Protein AF-A0A4Z0R0G5-F1 (afdb_monomer_lite)

pLDDT: mean 85.45, std 10.04, range [56.31, 92.94]

Foldseek 3Di:
DCVVFFPDWDDPDVQWIWTQGPVRDIDIGHDDD

Sequence (33 aa):
MYNALVEKIEVLTPAHFVFELKSGMRVVEEIEE

Structure (mmCIF, N/CA/C/O backbone):
data_AF-A0A4Z0R0G5-F1
#
_entry.id   AF-A0A4Z0R0G5-F1
#
loop_
_atom_site.group_PDB
_atom_site.id
_atom_site.type_symbol
_atom_site.label_atom_id
_atom_site.label_alt_id
_atom_site.label_comp_id
_atom_site.label_asym_id
_atom_site.label_entity_id
_atom_site.label_seq_id
_atom_site.pdbx_PDB_ins_code
_atom_site.Cartn_x
_atom_site.Cartn_y
_atom_site.Cartn_z
_atom_site.occupancy
_atom_site.B_iso_or_equiv
_atom_site.auth_seq_id
_atom_site.auth_comp_id
_atom_site.auth_asym_id
_atom_site.auth_atom_id
_atom_site.pdbx_PDB_model_num
ATOM 1 N N . MET A 1 1 ? -2.307 9.765 -2.863 1.00 56.31 1 MET A N 1
ATOM 2 C CA . MET A 1 1 ? -2.845 10.326 -1.598 1.00 56.31 1 MET A CA 1
ATOM 3 C C . MET A 1 1 ? -2.981 9.264 -0.488 1.00 56.31 1 MET A C 1
ATOM 5 O O . MET A 1 1 ? -3.711 9.492 0.465 1.00 56.31 1 MET A O 1
ATOM 9 N N . TYR A 1 2 ? -2.252 8.137 -0.557 1.00 58.22 2 TYR A N 1
ATOM 10 C CA . TYR A 1 2 ? -2.368 7.025 0.406 1.00 58.22 2 TYR A CA 1
ATOM 11 C C . TYR A 1 2 ? -1.277 7.020 1.496 1.00 58.22 2 TYR A C 1
ATOM 13 O O . TYR A 1 2 ? -1.442 6.374 2.524 1.00 58.22 2 TYR A O 1
ATOM 21 N N . ASN A 1 3 ? -0.204 7.802 1.335 1.00 63.38 3 ASN A N 1
ATOM 22 C CA . ASN A 1 3 ? 1.010 7.723 2.165 1.00 63.38 3 ASN A CA 1
ATOM 23 C C . ASN A 1 3 ? 0.791 7.982 3.669 1.00 63.38 3 ASN A C 1
ATOM 25 O O . ASN A 1 3 ? 1.576 7.511 4.480 1.00 63.38 3 ASN A O 1
ATOM 29 N N . ALA A 1 4 ? -0.256 8.713 4.066 1.00 77.50 4 ALA A N 1
ATOM 30 C CA . ALA A 1 4 ? -0.553 8.963 5.483 1.00 77.50 4 ALA A CA 1
ATOM 31 C C . ALA A 1 4 ? -1.265 7.781 6.181 1.00 77.50 4 ALA A C 1
ATOM 33 O 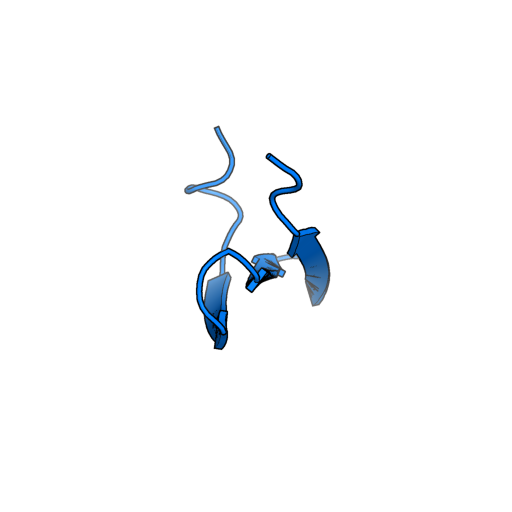O . ALA A 1 4 ? -1.262 7.694 7.415 1.00 77.50 4 ALA A O 1
ATOM 34 N N . LEU A 1 5 ? -1.875 6.892 5.388 1.00 87.31 5 LEU A N 1
ATOM 35 C CA . LEU A 1 5 ? -2.704 5.771 5.838 1.00 87.31 5 LEU A CA 1
ATOM 36 C C . LEU A 1 5 ? -1.972 4.428 5.793 1.00 87.31 5 LEU A C 1
ATOM 38 O O . LEU A 1 5 ? -2.430 3.483 6.430 1.00 87.31 5 LEU A O 1
ATOM 42 N N . VAL A 1 6 ? -0.866 4.347 5.054 1.00 90.44 6 VAL A N 1
ATOM 43 C CA . VAL A 1 6 ? -0.052 3.136 4.927 1.00 90.44 6 VAL A CA 1
ATOM 44 C C . VAL A 1 6 ? 0.836 2.984 6.159 1.00 90.44 6 VAL A C 1
ATOM 46 O O . VAL A 1 6 ? 1.526 3.918 6.563 1.00 90.44 6 VAL A O 1
ATOM 49 N N . GLU A 1 7 ? 0.796 1.799 6.748 1.00 92.75 7 GLU A N 1
ATOM 50 C CA . GLU A 1 7 ? 1.672 1.356 7.831 1.00 92.75 7 GLU A CA 1
ATOM 51 C C . GLU A 1 7 ? 2.879 0.596 7.269 1.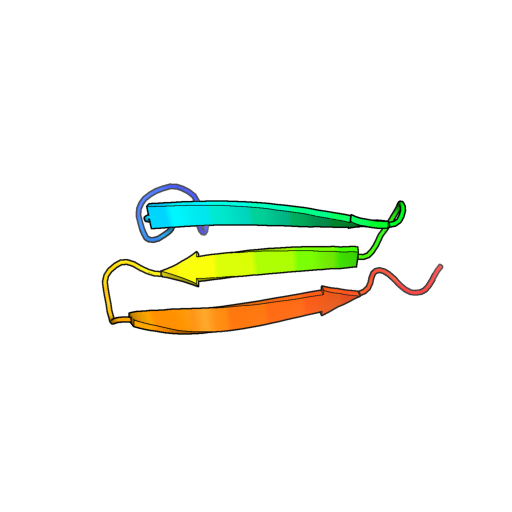00 92.75 7 GLU A C 1
ATOM 53 O O . GLU A 1 7 ? 4.013 0.820 7.688 1.00 92.75 7 GLU A O 1
ATOM 58 N N . LYS A 1 8 ? 2.652 -0.270 6.272 1.00 91.31 8 LYS A N 1
ATOM 59 C CA . LYS A 1 8 ? 3.697 -1.088 5.649 1.00 91.31 8 LYS A CA 1
ATOM 60 C C . LYS A 1 8 ? 3.456 -1.263 4.153 1.00 91.31 8 LYS A C 1
ATOM 62 O O . LYS A 1 8 ? 2.316 -1.325 3.699 1.00 91.31 8 LYS A O 1
ATOM 67 N N . ILE A 1 9 ? 4.550 -1.372 3.403 1.00 90.88 9 ILE A N 1
ATOM 68 C CA . ILE A 1 9 ? 4.546 -1.730 1.983 1.00 90.88 9 ILE A CA 1
ATOM 69 C C . ILE A 1 9 ? 5.354 -3.012 1.812 1.00 90.88 9 ILE A C 1
ATOM 71 O O . ILE A 1 9 ? 6.492 -3.095 2.276 1.00 90.88 9 ILE A O 1
ATOM 75 N N . GLU A 1 10 ? 4.774 -3.994 1.131 1.00 92.94 10 GLU A N 1
ATOM 76 C CA . GLU A 1 10 ? 5.461 -5.195 0.666 1.00 92.94 10 GLU A CA 1
ATOM 77 C C . GLU A 1 10 ? 5.466 -5.210 -0.864 1.00 92.94 10 GLU A C 1
ATOM 79 O O . GLU A 1 10 ? 4.434 -5.024 -1.507 1.00 92.94 10 GLU A O 1
ATOM 84 N N . VAL A 1 11 ? 6.645 -5.417 -1.452 1.00 91.56 11 VAL A N 1
ATOM 85 C CA . VAL A 1 11 ? 6.814 -5.554 -2.903 1.00 91.56 11 VAL A CA 1
ATOM 86 C C . VAL A 1 11 ? 7.031 -7.031 -3.191 1.00 91.56 11 VAL A C 1
ATOM 88 O O . VAL A 1 11 ? 8.049 -7.586 -2.778 1.00 91.56 11 VAL A O 1
ATOM 91 N N . LEU A 1 12 ? 6.071 -7.674 -3.858 1.00 90.06 12 LEU A N 1
ATOM 92 C CA . LEU A 1 12 ? 6.146 -9.112 -4.144 1.00 90.06 12 LEU A CA 1
ATOM 93 C C . LEU A 1 12 ? 6.889 -9.375 -5.453 1.00 90.06 12 LEU A C 1
ATOM 95 O O . LEU A 1 12 ? 7.800 -10.197 -5.510 1.00 90.06 12 LEU A O 1
ATOM 99 N N . THR A 1 13 ? 6.511 -8.649 -6.501 1.00 89.56 13 THR A N 1
ATOM 100 C CA . THR A 1 13 ? 7.131 -8.684 -7.829 1.00 89.56 13 THR A CA 1
ATOM 101 C C . THR A 1 13 ? 7.073 -7.278 -8.437 1.00 89.56 13 THR A C 1
ATOM 103 O O . THR A 1 13 ? 6.359 -6.420 -7.907 1.00 89.56 13 THR A O 1
ATOM 106 N N . PRO A 1 14 ? 7.828 -6.980 -9.511 1.00 90.31 14 PRO A N 1
ATOM 107 C CA . PRO A 1 14 ? 7.629 -5.737 -10.250 1.00 90.31 14 PRO A CA 1
ATOM 108 C C . PRO A 1 14 ? 6.146 -5.568 -10.610 1.00 90.31 14 PRO A C 1
ATOM 110 O O . PRO A 1 14 ? 5.519 -6.535 -11.025 1.00 90.31 14 PRO A O 1
ATOM 113 N N . ALA A 1 15 ? 5.603 -4.363 -10.422 1.00 87.50 15 ALA A N 1
ATOM 114 C CA . ALA A 1 15 ? 4.184 -4.037 -10.624 1.00 87.50 15 ALA A CA 1
ATOM 115 C C . ALA A 1 15 ? 3.171 -4.682 -9.651 1.00 87.50 15 ALA A C 1
ATOM 117 O O . ALA A 1 15 ? 1.983 -4.403 -9.782 1.00 87.50 15 ALA A O 1
ATOM 118 N N . HIS A 1 16 ? 3.607 -5.455 -8.648 1.00 90.31 16 HIS A N 1
ATOM 119 C CA . HIS A 1 16 ? 2.728 -6.024 -7.621 1.00 90.31 16 HIS A CA 1
ATOM 120 C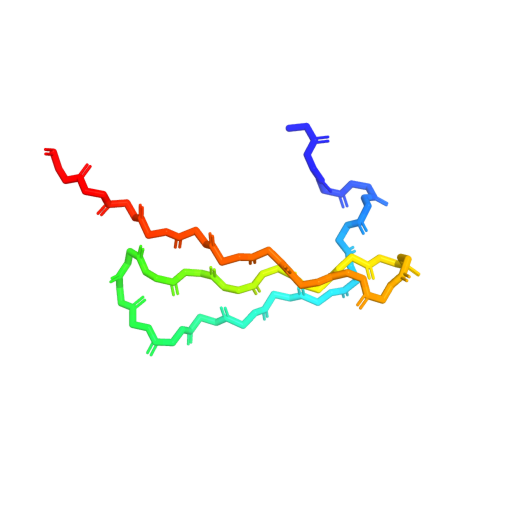 C . HIS A 1 16 ? 3.103 -5.498 -6.231 1.00 90.31 16 HIS A C 1
ATOM 122 O O . HIS A 1 16 ? 4.107 -5.907 -5.629 1.00 90.31 16 HIS A O 1
ATOM 128 N N . PHE A 1 17 ? 2.249 -4.629 -5.696 1.00 91.38 17 PHE A N 1
ATOM 129 C CA . PHE A 1 17 ? 2.432 -3.971 -4.409 1.00 91.38 17 PHE A CA 1
ATOM 130 C C . PHE A 1 17 ? 1.322 -4.354 -3.436 1.00 91.38 17 PHE A C 1
ATOM 132 O O . PHE A 1 17 ? 0.142 -4.353 -3.777 1.00 91.38 17 PHE A O 1
ATOM 139 N N . VAL A 1 18 ? 1.699 -4.644 -2.194 1.00 91.88 18 VAL A N 1
ATOM 140 C CA . VAL A 1 18 ? 0.754 -4.853 -1.099 1.00 91.88 18 VAL A CA 1
ATOM 141 C C . VAL A 1 18 ? 0.939 -3.740 -0.079 1.00 91.88 18 VAL A C 1
ATOM 143 O O . VAL A 1 18 ? 2.012 -3.579 0.506 1.00 91.88 18 VAL A O 1
ATOM 146 N N . PHE A 1 19 ? -0.125 -2.979 0.151 1.00 92.50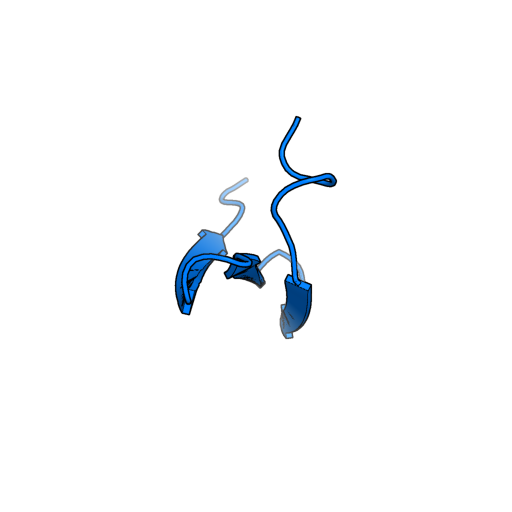 19 PHE A N 1
ATOM 147 C CA . PHE A 1 19 ? -0.179 -1.916 1.143 1.00 92.50 19 PHE A CA 1
ATOM 148 C C . PHE A 1 19 ? -0.967 -2.391 2.357 1.00 92.50 19 PHE A C 1
ATOM 150 O O . PHE A 1 19 ? -2.155 -2.708 2.266 1.00 92.50 19 PHE A O 1
ATOM 157 N N . GLU A 1 20 ? -0.319 -2.407 3.514 1.00 92.94 20 GLU A N 1
ATOM 158 C CA . GLU A 1 20 ? -0.991 -2.572 4.795 1.00 92.94 20 GLU A CA 1
ATOM 159 C C . GLU A 1 20 ? -1.328 -1.191 5.344 1.00 92.94 20 GLU A C 1
ATOM 161 O O . GLU A 1 20 ? -0.449 -0.350 5.542 1.00 92.94 20 GLU A O 1
ATOM 166 N N . LEU A 1 21 ? -2.614 -0.938 5.553 1.00 91.88 21 LEU A N 1
ATOM 167 C CA . LEU A 1 21 ? -3.103 0.313 6.110 1.00 91.88 21 LEU A CA 1
ATOM 168 C C . LEU A 1 21 ? -3.116 0.246 7.638 1.00 91.88 21 LEU A C 1
ATOM 170 O O . LEU A 1 21 ? -3.302 -0.815 8.227 1.00 91.88 21 LEU A O 1
ATOM 174 N N . LYS A 1 22 ? -3.047 1.407 8.292 1.00 89.19 22 LYS A N 1
ATOM 175 C CA . LYS A 1 22 ? -3.145 1.548 9.759 1.00 89.19 22 LYS A CA 1
ATOM 176 C C . LYS A 1 22 ? -4.431 0.979 10.360 1.00 89.19 22 LYS A C 1
ATOM 178 O O . LYS A 1 22 ? -4.482 0.689 11.549 1.00 89.19 22 LYS A O 1
ATOM 183 N N . SER A 1 23 ? -5.474 0.823 9.547 1.00 89.69 23 SER A N 1
ATOM 184 C CA . SER A 1 23 ? -6.728 0.171 9.934 1.00 89.69 23 SER A CA 1
ATOM 185 C C . SER A 1 23 ? -6.637 -1.361 9.989 1.00 89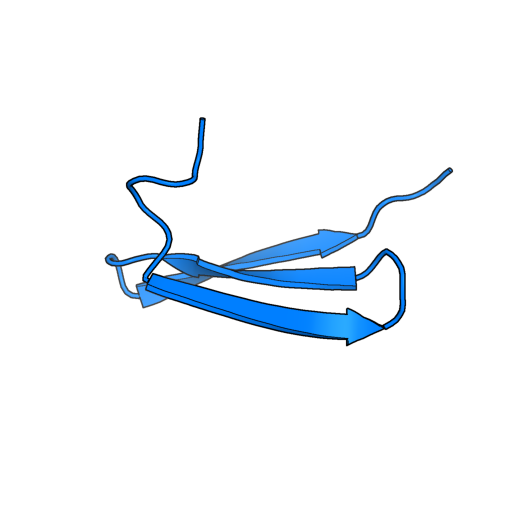.69 23 SER A C 1
ATOM 187 O O . SER A 1 23 ? -7.619 -2.004 10.350 1.00 89.69 23 SER A O 1
ATOM 189 N N . GLY A 1 24 ? -5.503 -1.951 9.596 1.00 87.88 24 GLY A N 1
ATOM 190 C CA . GLY A 1 24 ? -5.324 -3.392 9.403 1.00 87.88 24 GLY A CA 1
ATOM 191 C C . GLY A 1 24 ? -5.860 -3.907 8.061 1.00 87.88 24 GLY A C 1
ATOM 192 O O . GLY A 1 24 ? -5.816 -5.106 7.795 1.00 87.88 24 GLY A O 1
ATOM 193 N N . MET A 1 25 ? -6.375 -3.021 7.201 1.00 90.25 25 MET A N 1
ATOM 194 C CA . MET A 1 25 ? -6.818 -3.385 5.855 1.00 90.25 25 MET A CA 1
ATOM 195 C C . MET A 1 25 ? -5.616 -3.604 4.935 1.00 90.25 25 MET A C 1
ATOM 197 O O . MET A 1 25 ? -4.668 -2.821 4.944 1.00 90.25 25 MET A O 1
ATOM 201 N N . ARG A 1 26 ? -5.692 -4.642 4.099 1.00 91.25 26 ARG A N 1
ATOM 202 C CA . ARG A 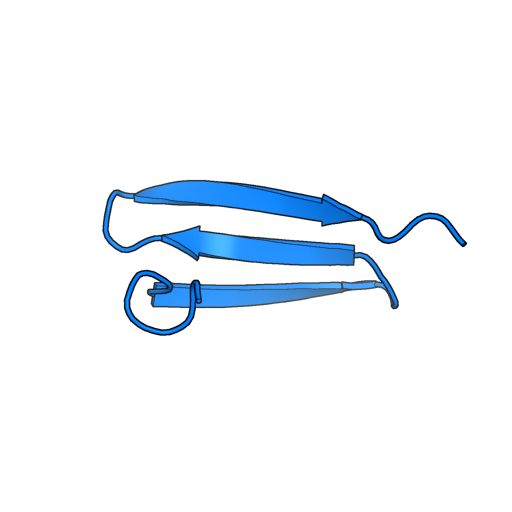1 26 ? -4.690 -4.941 3.074 1.00 91.25 26 ARG A CA 1
ATOM 203 C C . ARG A 1 26 ? -5.237 -4.598 1.698 1.00 91.25 26 ARG A C 1
ATOM 205 O O . ARG A 1 26 ? -6.316 -5.061 1.338 1.00 91.25 26 ARG A O 1
ATOM 212 N N . VAL A 1 27 ? -4.490 -3.791 0.957 1.00 90.31 27 VAL A N 1
ATOM 213 C CA . VAL A 1 27 ? -4.798 -3.410 -0.422 1.00 90.31 27 VAL A CA 1
ATOM 214 C C . VAL A 1 27 ? -3.726 -3.998 -1.321 1.00 90.31 27 VAL A C 1
ATOM 216 O O . VAL A 1 27 ? -2.538 -3.792 -1.081 1.00 90.31 27 VAL A O 1
ATOM 219 N N . VAL A 1 28 ? -4.160 -4.742 -2.331 1.00 88.94 28 VAL A N 1
ATOM 220 C CA . VAL A 1 28 ? -3.289 -5.298 -3.365 1.00 88.94 28 VAL A CA 1
ATOM 221 C C . VAL A 1 28 ? -3.446 -4.435 -4.604 1.00 88.94 28 VAL A C 1
ATOM 223 O O . VAL A 1 28 ? -4.568 -4.210 -5.057 1.00 88.94 28 VAL A O 1
ATOM 226 N N . GLU A 1 29 ? -2.331 -3.925 -5.105 1.00 84.06 29 GLU A N 1
ATOM 227 C CA . GLU A 1 29 ? -2.269 -3.146 -6.331 1.00 84.06 29 GLU A CA 1
ATOM 228 C C . GLU A 1 29 ? -1.399 -3.894 -7.339 1.00 84.06 29 GLU A C 1
ATOM 230 O O . GLU A 1 29 ? -0.206 -4.119 -7.113 1.00 84.06 29 GLU A O 1
ATOM 235 N N . GLU A 1 30 ? -2.032 -4.290 -8.438 1.00 83.75 30 GLU A N 1
ATOM 236 C CA . GLU A 1 30 ? -1.396 -4.883 -9.608 1.00 83.75 30 GLU A CA 1
ATOM 237 C C . GLU A 1 30 ? -1.522 -3.868 -10.743 1.00 83.75 30 GLU A C 1
ATOM 239 O O . GLU A 1 30 ? -2.630 -3.461 -11.099 1.00 83.75 30 GLU A O 1
ATOM 244 N N . ILE A 1 31 ? -0.390 -3.397 -11.264 1.00 82.44 31 ILE A N 1
ATOM 245 C CA . ILE A 1 31 ? -0.388 -2.490 -12.413 1.00 82.44 31 ILE A CA 1
ATOM 246 C C . ILE A 1 31 ? -0.443 -3.354 -13.676 1.00 82.44 31 ILE A C 1
ATOM 248 O O . ILE A 1 31 ? 0.552 -3.982 -14.036 1.00 82.44 31 ILE A O 1
ATOM 252 N N . GLU A 1 32 ? -1.602 -3.388 -14.332 1.00 75.62 32 GLU A N 1
ATOM 253 C CA . GLU A 1 32 ? -1.731 -3.871 -15.711 1.00 75.62 32 GLU A CA 1
ATOM 254 C C . GLU A 1 32 ? -1.323 -2.733 -16.671 1.00 75.62 32 GLU A C 1
ATOM 256 O O . GLU A 1 32 ? -1.717 -1.584 -16.455 1.00 75.62 32 GLU A O 1
ATOM 261 N N . GLU A 1 33 ? -0.478 -3.033 -17.670 1.00 65.62 33 GLU A N 1
ATOM 262 C CA . GLU A 1 33 ? 0.014 -2.064 -18.677 1.00 65.62 33 GLU A CA 1
ATOM 263 C C . GLU A 1 33 ? -1.090 -1.491 -19.580 1.00 65.62 33 GLU A C 1
ATOM 265 O O . GLU A 1 33 ? -1.978 -2.260 -20.019 1.00 65.62 33 GLU A O 1
#

Organism: NCBI:txid2018669

Secondary structure (DSSP, 8-state):
--TTTEEEEEEEETTEEEEEETTS-EEEEE---

Radius of gyration: 9.71 Å; chains: 1; bounding box: 14×19×29 Å